Protein AF-A0A067ECX6-F1 (afdb_monomer)

Secondary structure (DSSP, 8-state):
-PPPPTT--EEE--TT-SSPEEEETTEEE---SSHHHHHHHHHHHHHHHHHTTPPPPPPEEEEEEEE---HHHHHHHHHHHHHH-TT-EEEEE-SSTTSPEEEEEEEE--STTSSTTTT-

Organism: Citrus sinensis (NCBI:txid2711)

pLDDT: mean 80.62, std 14.7, range [35.28, 94.31]

Nearest PDB structures (foldseek):
  8ucg-assembly1_B  TM=4.877E-01  e=3.721E-01  Palaeococcus pacificus DY20341
  1mhm-assembly1_A  TM=3.233E-01  e=6.472E-01  Solanum tuberosum
  2h00-assembly1_A  TM=3.426E-01  e=1.126E+00  Homo sapiens
  4pg8-assembly1_B  TM=3.819E-01  e=4.633E+00  Staphylococcus aureus M1064

Solvent-accessible surface area (backbone atoms only — not comparable to full-atom values): 7607 Å² total; per-residue (Å²): 131,87,78,77,61,91,70,64,69,46,75,51,75,50,96,91,50,96,64,62,39,43,29,34,88,94,44,75,51,82,90,55,95,47,72,71,50,39,52,51,52,52,51,50,50,52,56,50,40,47,74,72,72,44,78,79,75,77,62,67,47,77,50,74,50,80,39,83,59,52,70,74,70,44,47,61,62,48,56,52,47,44,70,75,36,74,78,44,49,78,48,76,51,58,96,42,100,87,48,53,35,33,40,37,42,35,30,69,70,67,85,91,72,77,76,76,68,78,82,113

Radius of gyration: 20.66 Å; Cα contacts (8 Å, |Δi|>4): 131; chains: 1; bounding box: 44×35×57 Å

Sequence (120 aa):
MALLPEGTTELLHHDKLLLPLIKCQNVIILTATNVTELDKEWNCLIELLRSGGLSLMEPYTSKSLTTNLSDLEAAQPLSKLCLEFPDLHIGCYRKSRQGPLIISFEGKVKDSATWISSFR

Structure (mmCIF, N/CA/C/O backbone):
data_AF-A0A067ECX6-F1
#
_entry.id   AF-A0A067ECX6-F1
#
loop_
_atom_site.group_PDB
_atom_site.id
_atom_site.type_symbol
_atom_site.label_atom_id
_atom_site.label_alt_id
_atom_site.label_comp_id
_atom_site.label_asym_id
_atom_site.label_entity_id
_atom_site.label_seq_id
_atom_site.pdbx_PDB_ins_code
_atom_site.Cartn_x
_atom_site.Cartn_y
_atom_site.Cartn_z
_atom_site.occupancy
_atom_site.B_iso_or_equiv
_atom_site.auth_seq_id
_atom_site.auth_comp_id
_atom_site.auth_asym_id
_atom_site.auth_atom_id
_atom_site.pdbx_PDB_model_num
ATOM 1 N N . MET A 1 1 ? 15.593 8.069 -33.701 1.00 42.53 1 MET A N 1
ATOM 2 C CA . MET A 1 1 ? 15.744 7.742 -32.266 1.00 42.53 1 MET A CA 1
ATOM 3 C C . MET A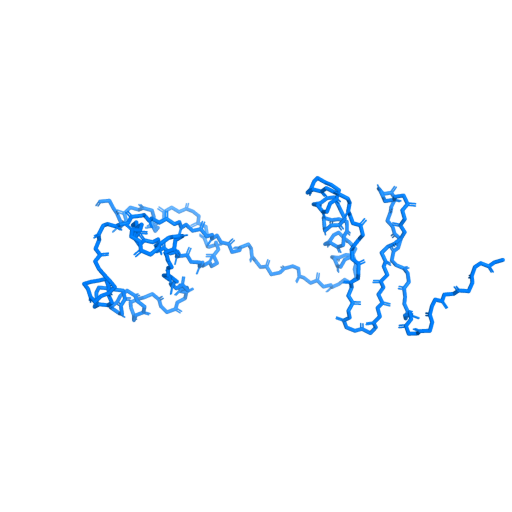 1 1 ? 14.843 8.691 -31.500 1.00 42.53 1 MET A C 1
ATOM 5 O O . MET A 1 1 ? 14.912 9.881 -31.781 1.00 42.53 1 MET A O 1
ATOM 9 N N . ALA A 1 2 ? 13.949 8.194 -30.647 1.00 57.34 2 ALA A N 1
ATOM 10 C CA . ALA A 1 2 ? 13.100 9.070 -29.841 1.00 57.34 2 ALA A CA 1
ATOM 11 C C . ALA A 1 2 ? 13.960 9.753 -28.767 1.00 57.34 2 ALA A C 1
ATOM 13 O O . ALA A 1 2 ? 14.758 9.091 -28.106 1.00 57.34 2 ALA A O 1
ATOM 14 N N . LEU A 1 3 ? 13.832 11.073 -28.644 1.00 59.00 3 LEU A N 1
ATOM 15 C CA . LEU A 1 3 ? 14.433 11.834 -27.554 1.00 59.00 3 LEU A CA 1
ATOM 16 C C . LEU A 1 3 ? 13.640 11.545 -26.279 1.00 59.00 3 LEU A C 1
ATOM 18 O O . LEU A 1 3 ? 12.409 11.576 -26.297 1.00 59.00 3 LEU A O 1
ATOM 22 N N . LEU A 1 4 ? 14.343 11.244 -25.188 1.00 62.75 4 LEU A N 1
ATOM 23 C CA . LEU A 1 4 ? 13.710 11.135 -23.879 1.00 62.75 4 LEU A CA 1
ATOM 24 C C . LEU A 1 4 ? 13.182 12.516 -23.464 1.00 62.75 4 LEU A C 1
ATOM 26 O O . LEU A 1 4 ? 13.867 13.512 -23.713 1.00 62.75 4 LEU A O 1
ATOM 30 N N . PRO A 1 5 ? 11.999 12.601 -22.831 1.00 65.19 5 PRO A N 1
ATOM 31 C CA . PRO A 1 5 ? 11.526 13.849 -22.246 1.00 65.19 5 PRO A CA 1
ATOM 32 C C . PRO A 1 5 ? 12.566 14.406 -21.269 1.00 65.19 5 PRO A C 1
ATOM 34 O O . PRO A 1 5 ? 13.146 13.641 -20.486 1.00 65.19 5 PRO A O 1
ATOM 37 N N . GLU A 1 6 ? 12.788 15.723 -21.302 1.00 69.06 6 GLU A N 1
ATOM 38 C CA . GLU A 1 6 ? 13.659 16.407 -20.341 1.00 69.06 6 GLU A CA 1
ATOM 39 C C . GLU A 1 6 ? 13.269 16.018 -18.906 1.00 69.06 6 GLU A C 1
ATOM 41 O O . GLU A 1 6 ? 12.103 16.088 -18.521 1.00 69.06 6 GLU A O 1
ATOM 46 N N . GLY A 1 7 ? 14.249 15.557 -18.124 1.00 68.19 7 GLY A N 1
ATOM 47 C CA . GLY A 1 7 ? 14.046 15.077 -16.752 1.00 68.19 7 GLY A CA 1
ATOM 48 C C . GLY A 1 7 ? 13.997 13.554 -16.593 1.00 68.19 7 GLY A C 1
ATOM 49 O O . GLY A 1 7 ? 14.086 13.071 -15.464 1.00 68.19 7 GLY A O 1
ATOM 50 N N . THR A 1 8 ? 13.939 12.785 -17.687 1.00 72.38 8 THR A N 1
ATOM 51 C CA . THR A 1 8 ? 14.107 11.325 -17.615 1.00 72.38 8 THR A CA 1
ATOM 52 C C . THR A 1 8 ? 15.553 10.985 -17.282 1.00 72.38 8 THR A C 1
ATOM 54 O O . THR A 1 8 ? 16.464 11.332 -18.031 1.00 72.38 8 THR A O 1
ATOM 57 N N . THR A 1 9 ? 15.769 10.305 -16.159 1.00 71.31 9 THR A N 1
ATOM 58 C CA . THR A 1 9 ? 17.114 9.936 -15.697 1.00 71.31 9 THR A CA 1
ATOM 59 C C . THR A 1 9 ? 17.486 8.525 -16.140 1.00 71.31 9 THR A C 1
ATOM 61 O O . THR A 1 9 ? 18.644 8.269 -16.451 1.00 71.31 9 THR A O 1
ATOM 64 N N . GLU A 1 10 ? 16.516 7.610 -16.184 1.00 80.56 10 GLU A N 1
ATOM 65 C CA . GLU A 1 10 ? 16.752 6.199 -16.486 1.00 80.56 10 GLU A CA 1
ATOM 66 C C . GLU A 1 10 ? 15.485 5.534 -17.056 1.00 80.56 10 GLU A C 1
ATOM 68 O O . GLU A 1 10 ? 14.366 5.840 -16.639 1.00 80.56 10 GLU A O 1
ATOM 73 N N . LEU A 1 11 ? 15.664 4.612 -18.010 1.00 82.88 11 LEU A N 1
ATOM 74 C CA . LEU A 1 11 ? 14.61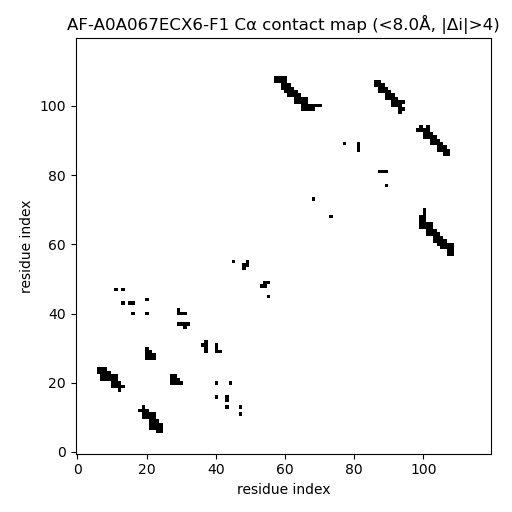6 3.709 -18.492 1.00 82.88 11 LEU A CA 1
ATOM 75 C C . LEU A 1 11 ? 14.871 2.301 -17.950 1.00 82.88 11 LEU A C 1
ATOM 77 O O . LEU A 1 11 ? 15.866 1.663 -18.307 1.00 82.88 11 L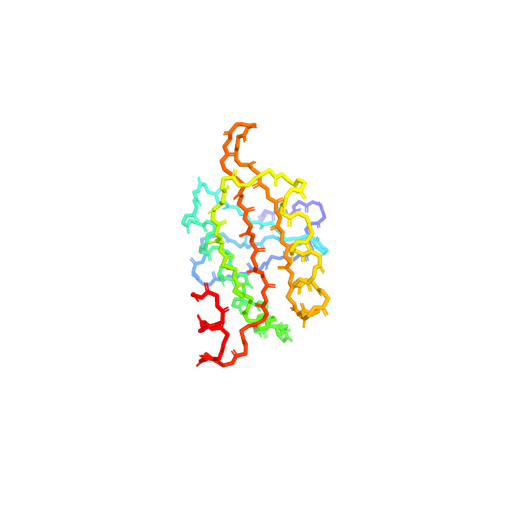EU A O 1
ATOM 81 N N . LEU A 1 12 ? 13.959 1.800 -17.124 1.00 83.38 12 LEU A N 1
ATOM 82 C CA . LEU A 1 12 ? 14.060 0.480 -16.514 1.00 83.38 12 LEU A CA 1
ATOM 83 C C . LEU A 1 12 ? 13.357 -0.550 -17.403 1.00 83.38 12 LEU A C 1
ATOM 85 O O . LEU A 1 12 ? 12.134 -0.538 -17.554 1.00 83.38 12 LEU A O 1
ATOM 89 N N . HIS A 1 13 ? 14.143 -1.440 -18.002 1.00 84.56 13 HIS A N 1
ATOM 90 C CA . HIS A 1 13 ? 13.649 -2.460 -18.922 1.00 84.56 13 HIS A CA 1
ATOM 91 C C . HIS A 1 13 ? 13.401 -3.771 -18.180 1.00 84.56 13 HIS A C 1
ATOM 93 O O . HIS A 1 13 ? 14.212 -4.185 -17.356 1.00 84.56 13 HIS A O 1
ATOM 99 N N . HIS A 1 14 ? 12.288 -4.430 -18.492 1.00 87.94 14 HIS A N 1
ATOM 100 C CA . HIS A 1 14 ? 11.951 -5.736 -17.943 1.00 87.94 14 HIS A CA 1
ATOM 101 C C . HIS A 1 14 ? 11.307 -6.600 -19.025 1.00 87.94 14 HIS A C 1
ATOM 103 O O . HIS A 1 14 ? 10.385 -6.141 -19.694 1.00 87.94 14 HIS A O 1
ATOM 109 N N . ASP A 1 15 ? 11.727 -7.858 -19.155 1.00 84.69 15 ASP A N 1
ATOM 110 C CA . ASP A 1 15 ? 11.333 -8.747 -20.264 1.00 84.69 15 ASP A CA 1
ATOM 111 C C . ASP A 1 15 ? 9.818 -8.980 -20.365 1.00 84.69 15 ASP A C 1
ATOM 113 O O . ASP A 1 15 ? 9.278 -9.279 -21.429 1.00 84.69 15 ASP A O 1
ATOM 117 N N . LYS A 1 16 ? 9.107 -8.848 -19.239 1.00 84.69 16 LYS A N 1
ATOM 118 C CA . LYS A 1 16 ? 7.648 -9.019 -19.181 1.00 84.69 16 LYS A CA 1
ATOM 119 C C . LYS A 1 16 ? 6.881 -7.776 -19.645 1.00 84.69 16 LYS A C 1
ATOM 121 O O . LYS A 1 16 ? 5.672 -7.889 -19.876 1.00 84.69 16 LYS A O 1
ATOM 126 N N . LEU A 1 17 ? 7.516 -6.606 -19.719 1.00 83.44 17 LEU A N 1
ATOM 127 C CA . LEU A 1 17 ? 6.863 -5.341 -20.053 1.00 83.44 17 LEU A CA 1
ATOM 128 C C . LEU A 1 17 ? 7.073 -4.990 -21.525 1.00 83.44 17 LEU A C 1
ATOM 130 O O . LEU A 1 17 ? 8.164 -5.122 -22.066 1.00 83.44 17 LEU A O 1
ATOM 134 N N . LEU A 1 18 ? 6.001 -4.526 -22.168 1.00 81.94 18 LEU A N 1
ATOM 135 C CA . LEU A 1 18 ? 6.053 -4.062 -23.557 1.00 81.94 18 LEU A CA 1
ATOM 136 C C . LEU A 1 18 ? 6.725 -2.689 -23.670 1.00 81.94 18 LEU A C 1
ATOM 138 O O . LEU A 1 18 ? 7.318 -2.376 -24.698 1.00 81.94 18 LEU A O 1
ATOM 142 N N . LEU A 1 19 ? 6.616 -1.879 -22.615 1.00 83.06 19 LEU A N 1
ATOM 143 C CA . LEU A 1 19 ? 7.219 -0.560 -22.503 1.00 83.06 19 LEU A CA 1
ATOM 144 C C . LEU A 1 19 ? 8.116 -0.516 -21.259 1.00 83.06 19 LEU A C 1
ATOM 146 O O . LEU A 1 19 ? 7.763 -1.111 -20.239 1.00 83.06 19 LEU A O 1
ATOM 150 N N . PRO A 1 20 ? 9.273 0.164 -21.323 1.00 83.44 20 PRO A N 1
ATOM 151 C CA . PRO A 1 20 ? 10.125 0.343 -20.157 1.00 83.44 20 PRO A CA 1
ATOM 152 C C . PRO A 1 20 ? 9.478 1.295 -19.148 1.00 83.44 20 PRO A C 1
ATOM 154 O O . PRO A 1 20 ? 8.810 2.258 -19.528 1.00 83.44 20 PRO A O 1
ATOM 157 N N . LEU A 1 21 ? 9.738 1.065 -17.861 1.00 86.88 21 LEU A N 1
ATOM 158 C CA . LEU A 1 21 ? 9.342 2.001 -16.810 1.00 86.88 21 LEU A CA 1
ATOM 159 C C . LEU A 1 21 ? 10.254 3.228 -16.851 1.00 86.88 21 LEU A C 1
ATOM 161 O O . LEU A 1 21 ? 11.459 3.117 -17.094 1.00 86.88 21 LEU A O 1
ATOM 165 N N . ILE A 1 22 ? 9.694 4.403 -16.577 1.00 87.12 22 ILE A N 1
ATOM 166 C CA . ILE A 1 22 ? 10.440 5.664 -16.605 1.00 87.12 22 ILE A CA 1
ATOM 167 C C . ILE A 1 22 ? 10.815 6.046 -15.176 1.00 87.12 22 ILE A C 1
ATOM 169 O O . ILE A 1 22 ? 9.952 6.128 -14.300 1.00 87.12 22 ILE A O 1
ATOM 173 N N . LYS A 1 23 ? 12.099 6.321 -14.943 1.00 83.62 23 LYS A N 1
ATOM 174 C CA . LYS A 1 23 ? 12.608 6.831 -13.670 1.00 83.62 23 LYS A CA 1
ATOM 175 C C . LYS A 1 23 ? 13.190 8.230 -13.853 1.00 83.62 23 LYS A C 1
ATOM 177 O O . LYS A 1 23 ? 14.109 8.452 -14.645 1.00 83.62 23 LYS A O 1
ATOM 182 N N . CYS A 1 24 ? 12.666 9.165 -13.071 1.00 83.44 24 CYS A N 1
ATOM 183 C CA . CYS A 1 24 ? 13.067 10.566 -13.030 1.00 83.44 24 CYS A CA 1
ATOM 184 C C . CYS A 1 24 ? 13.511 10.903 -11.605 1.00 83.44 24 CYS A C 1
ATOM 186 O O . CYS A 1 24 ? 12.678 11.143 -10.730 1.00 83.44 24 CYS A O 1
ATOM 188 N N . GLN A 1 25 ? 14.816 10.915 -11.344 1.00 80.62 25 GLN A N 1
ATOM 189 C CA . GLN A 1 25 ? 15.386 11.109 -10.010 1.00 80.62 25 GLN A CA 1
ATOM 190 C C . GLN A 1 25 ? 14.791 10.125 -8.972 1.00 80.62 25 GLN A C 1
ATOM 192 O O . GLN A 1 25 ? 15.125 8.941 -8.990 1.00 80.62 25 GLN A O 1
ATOM 197 N N . ASN A 1 26 ? 13.892 10.602 -8.100 1.00 79.00 26 ASN A N 1
ATOM 198 C CA . ASN A 1 26 ? 13.207 9.826 -7.056 1.00 79.00 26 ASN A CA 1
ATOM 199 C C . ASN A 1 26 ? 11.759 9.456 -7.431 1.00 79.00 26 ASN A C 1
ATOM 201 O O . ASN A 1 26 ? 11.003 8.981 -6.586 1.00 79.00 26 ASN A O 1
ATOM 205 N N . VAL A 1 27 ? 11.354 9.715 -8.673 1.00 81.62 27 VAL A N 1
ATOM 206 C CA . VAL A 1 27 ? 10.017 9.428 -9.197 1.00 81.62 27 VAL A CA 1
ATOM 207 C C . VAL A 1 27 ? 10.109 8.248 -10.151 1.00 81.62 27 VAL A C 1
ATOM 209 O O . VAL A 1 27 ? 10.959 8.223 -11.039 1.00 81.62 27 VAL A O 1
ATOM 212 N N . ILE A 1 28 ? 9.214 7.282 -9.979 1.00 87.06 28 ILE A N 1
ATOM 213 C CA . ILE A 1 28 ? 9.018 6.174 -10.911 1.00 87.06 28 ILE A CA 1
ATOM 214 C C . ILE A 1 28 ? 7.613 6.315 -11.485 1.00 87.06 28 ILE A C 1
ATOM 216 O O . ILE A 1 28 ? 6.651 6.488 -10.737 1.00 87.06 28 ILE A O 1
ATOM 220 N N . ILE A 1 29 ? 7.510 6.270 -12.809 1.00 87.00 29 ILE A N 1
ATOM 221 C CA . ILE A 1 29 ? 6.251 6.386 -13.538 1.00 87.00 29 ILE A CA 1
ATOM 222 C C . ILE A 1 29 ? 5.852 4.991 -14.014 1.00 87.00 29 ILE A C 1
ATOM 224 O O . ILE A 1 29 ? 6.608 4.337 -14.734 1.00 87.00 29 ILE A O 1
ATOM 228 N N . LEU A 1 30 ? 4.657 4.570 -13.604 1.00 89.69 30 LEU A N 1
ATOM 229 C CA . LEU A 1 30 ? 3.978 3.363 -14.070 1.00 89.69 30 LEU A CA 1
ATOM 230 C C . LEU A 1 30 ? 2.834 3.789 -14.998 1.00 89.69 30 LEU A C 1
ATOM 232 O O . LEU A 1 30 ? 2.103 4.736 -14.693 1.00 89.69 30 LEU A O 1
ATOM 236 N N . THR A 1 31 ? 2.694 3.121 -16.135 1.00 85.50 31 THR A N 1
ATOM 237 C CA . THR A 1 31 ? 1.760 3.453 -17.212 1.00 85.50 31 THR A CA 1
ATOM 238 C C . THR A 1 31 ? 0.816 2.289 -17.484 1.00 85.50 31 THR A C 1
ATOM 240 O O . THR A 1 31 ? 1.059 1.463 -18.353 1.00 85.50 31 THR A O 1
ATOM 243 N N . ALA A 1 32 ? -0.319 2.261 -16.789 1.00 87.94 32 ALA A N 1
ATOM 244 C CA . ALA A 1 32 ? -1.307 1.196 -16.927 1.00 87.94 32 ALA A CA 1
ATOM 245 C C . ALA A 1 32 ? -2.689 1.729 -17.323 1.00 87.94 32 ALA A C 1
ATOM 247 O O . ALA A 1 32 ? -3.105 2.800 -16.876 1.00 87.94 32 ALA A O 1
ATOM 248 N N . THR A 1 33 ? -3.432 0.957 -18.120 1.00 89.38 33 THR A N 1
ATOM 249 C CA . THR A 1 33 ? -4.829 1.266 -18.486 1.00 89.38 33 THR A 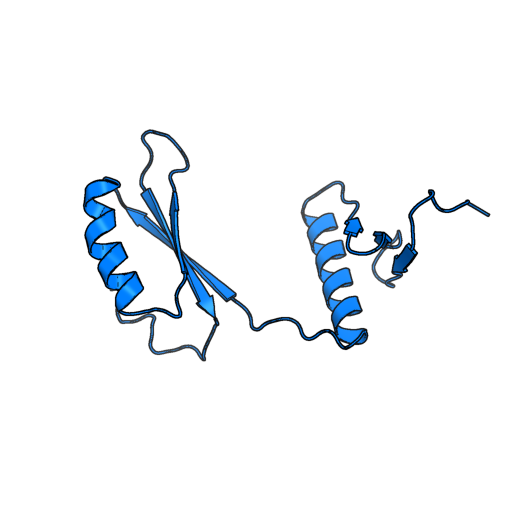CA 1
ATOM 250 C C . THR A 1 33 ? -5.849 0.567 -17.589 1.00 89.38 33 THR A C 1
ATOM 252 O O . THR A 1 33 ? -7.018 0.950 -17.546 1.00 89.38 33 THR A O 1
ATOM 255 N N . ASN A 1 34 ? -5.418 -0.461 -16.857 1.00 90.88 34 ASN A N 1
ATOM 256 C CA . ASN A 1 34 ? -6.250 -1.246 -15.954 1.00 90.88 34 ASN A CA 1
ATOM 257 C C . ASN A 1 34 ? -5.446 -1.756 -14.746 1.00 90.88 34 ASN A C 1
ATOM 259 O O . ASN A 1 34 ? -4.218 -1.705 -14.716 1.00 90.88 34 ASN A O 1
ATOM 263 N N . VAL A 1 35 ? -6.158 -2.260 -13.735 1.00 91.69 35 VAL A N 1
ATOM 264 C CA . VAL A 1 35 ? -5.553 -2.705 -12.469 1.00 91.69 35 VAL A CA 1
ATOM 265 C C . VAL A 1 35 ? -4.606 -3.891 -12.675 1.00 91.69 35 VAL A C 1
ATOM 267 O O . VAL A 1 35 ? -3.565 -3.954 -12.034 1.00 91.69 35 VAL A O 1
ATOM 270 N N . THR A 1 36 ? -4.928 -4.806 -13.590 1.00 90.81 36 THR A N 1
ATOM 271 C CA . THR A 1 36 ? -4.080 -5.965 -13.906 1.00 90.81 36 THR A CA 1
ATOM 272 C C . THR A 1 36 ? -2.755 -5.574 -14.564 1.00 90.81 36 THR A C 1
ATOM 274 O O . THR A 1 36 ? -1.719 -6.151 -14.243 1.00 90.81 36 THR A O 1
ATOM 277 N N . GLU A 1 37 ? -2.761 -4.582 -15.454 1.00 89.69 37 GLU A N 1
ATOM 278 C CA . GLU A 1 37 ? -1.544 -4.013 -16.041 1.00 89.69 37 GLU A CA 1
ATOM 279 C C . GLU A 1 37 ? -0.701 -3.302 -14.988 1.00 89.69 37 GLU A C 1
ATOM 281 O O . GLU A 1 37 ? 0.508 -3.516 -14.936 1.00 89.69 37 GLU A O 1
ATOM 286 N N . LEU A 1 38 ? -1.339 -2.520 -14.111 1.00 91.81 38 LEU A N 1
ATOM 287 C CA . LEU A 1 38 ? -0.643 -1.821 -13.034 1.00 91.81 38 LEU A CA 1
ATOM 288 C C . LEU A 1 38 ? 0.024 -2.801 -12.068 1.00 91.81 38 LEU A C 1
ATOM 290 O O . LEU A 1 38 ? 1.180 -2.606 -11.704 1.00 91.81 38 LEU A O 1
ATOM 294 N N . ASP A 1 39 ? -0.682 -3.865 -11.678 1.00 90.94 39 ASP A N 1
ATOM 295 C CA . ASP A 1 39 ? -0.139 -4.911 -10.809 1.00 90.94 39 ASP A CA 1
ATOM 296 C C . ASP A 1 39 ? 1.069 -5.599 -11.460 1.00 90.94 39 ASP A C 1
ATOM 298 O O . ASP A 1 39 ? 2.107 -5.802 -10.828 1.00 90.94 39 ASP A O 1
ATOM 302 N N . LYS A 1 40 ? 0.989 -5.879 -12.765 1.00 90.62 40 LYS A N 1
ATOM 303 C CA . LYS A 1 40 ? 2.110 -6.432 -13.527 1.00 90.62 40 LYS A CA 1
ATOM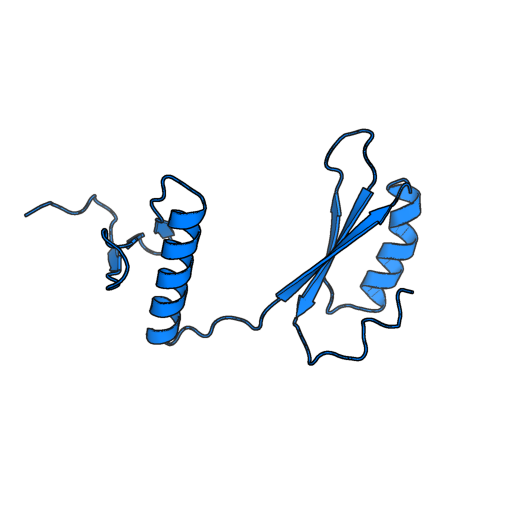 304 C C . LYS A 1 40 ? 3.317 -5.489 -13.541 1.00 90.62 40 LYS A C 1
ATOM 306 O O . LYS A 1 40 ? 4.432 -5.949 -13.292 1.00 90.62 40 LYS A O 1
ATOM 311 N N . GLU A 1 41 ? 3.120 -4.204 -13.831 1.00 91.19 41 GLU A N 1
ATOM 312 C CA . GLU A 1 41 ? 4.196 -3.203 -13.834 1.00 91.19 41 GLU A CA 1
ATOM 313 C C . GLU A 1 41 ? 4.821 -3.019 -12.451 1.00 91.19 41 GLU A C 1
ATOM 315 O O . GLU A 1 41 ? 6.047 -3.016 -12.326 1.00 91.19 41 GLU A O 1
ATOM 320 N N . TRP A 1 42 ? 3.991 -2.951 -11.410 1.00 90.88 42 TRP A N 1
ATOM 321 C CA . TRP A 1 42 ? 4.433 -2.887 -10.022 1.00 90.88 42 TRP A CA 1
ATOM 322 C C . TRP A 1 42 ? 5.300 -4.094 -9.654 1.00 90.88 42 TRP A C 1
ATOM 324 O O . TRP A 1 42 ? 6.408 -3.932 -9.144 1.00 90.88 42 TRP A O 1
ATOM 334 N N . ASN A 1 43 ? 4.851 -5.308 -9.972 1.00 90.12 43 ASN A N 1
ATOM 335 C CA . ASN A 1 43 ? 5.615 -6.524 -9.698 1.00 90.12 43 ASN A CA 1
ATOM 336 C C . ASN A 1 43 ? 6.962 -6.539 -10.441 1.00 90.12 43 ASN A C 1
ATOM 338 O O . ASN A 1 43 ? 7.980 -6.895 -9.846 1.00 90.12 43 ASN A O 1
ATOM 342 N N . CYS A 1 44 ? 6.998 -6.090 -11.700 1.00 90.25 44 CYS A N 1
ATOM 343 C CA . CYS A 1 44 ? 8.247 -5.962 -12.459 1.00 90.25 44 CYS A CA 1
ATOM 344 C C . CYS A 1 44 ? 9.200 -4.943 -11.817 1.00 90.25 44 CYS A C 1
ATOM 346 O O . CYS A 1 44 ? 10.399 -5.199 -11.722 1.00 90.25 44 CYS A O 1
ATOM 348 N N . LEU A 1 45 ? 8.684 -3.810 -11.326 1.00 89.56 45 LEU A N 1
ATOM 349 C CA . LEU A 1 45 ? 9.489 -2.841 -10.584 1.00 89.56 45 LEU A CA 1
ATOM 350 C C . LEU A 1 45 ? 10.106 -3.473 -9.328 1.00 89.56 45 LEU A C 1
ATOM 352 O O . LEU A 1 45 ? 11.291 -3.287 -9.069 1.00 89.56 45 LEU A O 1
ATOM 356 N N . ILE A 1 46 ? 9.333 -4.242 -8.560 1.00 87.38 46 ILE A N 1
ATOM 357 C CA . ILE A 1 46 ? 9.828 -4.920 -7.353 1.00 87.38 46 ILE A CA 1
ATOM 358 C C . ILE A 1 46 ? 10.922 -5.945 -7.695 1.00 87.38 46 ILE A C 1
ATOM 360 O O . ILE A 1 46 ? 11.930 -6.015 -6.988 1.00 87.38 46 ILE A O 1
ATOM 364 N N . GLU A 1 47 ? 10.757 -6.717 -8.775 1.00 87.88 47 GLU A N 1
ATOM 365 C CA . GLU A 1 47 ? 11.780 -7.647 -9.286 1.00 87.88 47 GLU A CA 1
ATOM 366 C C . GLU A 1 47 ? 13.073 -6.899 -9.669 1.00 87.88 47 GLU A C 1
ATOM 368 O O . GLU A 1 47 ? 14.166 -7.294 -9.248 1.00 87.88 47 GLU A O 1
ATOM 373 N N . LEU A 1 48 ? 12.954 -5.769 -10.374 1.00 86.69 48 LEU A N 1
ATOM 374 C CA . LEU A 1 48 ? 14.087 -4.915 -10.743 1.00 86.69 48 LEU A CA 1
ATOM 375 C C . LEU A 1 48 ? 14.807 -4.3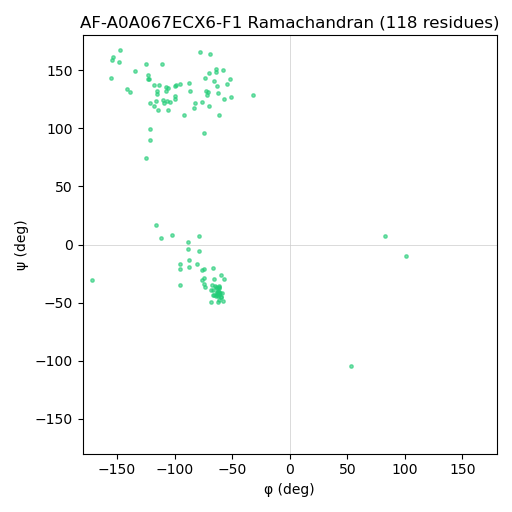35 -9.520 1.00 86.69 48 LEU A C 1
ATOM 377 O O . LEU A 1 48 ? 16.028 -4.459 -9.416 1.00 86.69 48 LEU A O 1
ATOM 381 N N . LEU A 1 49 ? 14.077 -3.748 -8.567 1.00 83.12 49 LEU A N 1
ATOM 382 C CA . LEU A 1 49 ? 14.664 -3.165 -7.353 1.00 83.12 49 LEU A CA 1
ATOM 383 C C . LEU A 1 49 ? 15.397 -4.224 -6.514 1.00 83.12 49 LEU A C 1
ATOM 385 O O . LEU A 1 49 ? 16.485 -3.950 -6.005 1.00 83.12 49 LEU A O 1
ATOM 389 N N . ARG A 1 50 ? 14.861 -5.450 -6.439 1.00 82.12 50 ARG A N 1
ATOM 390 C CA . ARG A 1 50 ? 15.527 -6.585 -5.781 1.00 82.12 50 ARG A CA 1
ATOM 391 C C . ARG A 1 50 ? 16.860 -6.937 -6.435 1.00 82.12 50 ARG A C 1
ATOM 393 O O . ARG A 1 50 ? 17.834 -7.173 -5.724 1.00 82.12 50 ARG A O 1
ATOM 400 N N . SER A 1 51 ? 16.921 -6.944 -7.768 1.00 77.81 51 SER A N 1
ATOM 401 C CA . SER A 1 51 ? 18.173 -7.192 -8.498 1.00 77.81 51 SER A CA 1
ATOM 402 C C . SER A 1 51 ? 19.215 -6.084 -8.287 1.00 77.81 51 SER A C 1
ATOM 404 O O . SER A 1 51 ? 20.411 -6.361 -8.252 1.00 77.81 51 SER A O 1
ATOM 406 N N . GLY A 1 52 ? 18.763 -4.847 -8.053 1.00 73.00 52 GLY A N 1
ATOM 407 C CA . GLY A 1 52 ? 19.600 -3.677 -7.769 1.00 73.00 52 GLY A CA 1
ATOM 408 C C . GLY A 1 52 ? 20.126 -3.573 -6.331 1.00 73.00 52 GLY A C 1
ATOM 409 O O . GLY A 1 52 ? 20.690 -2.542 -5.973 1.00 73.00 52 GLY A O 1
ATOM 410 N N . GLY A 1 53 ? 19.930 -4.596 -5.492 1.00 67.31 53 GLY A N 1
ATOM 411 C CA . GLY A 1 53 ? 20.403 -4.612 -4.103 1.00 67.31 53 GLY A CA 1
ATOM 412 C C . GLY A 1 53 ? 19.495 -3.887 -3.104 1.00 67.31 53 GLY A C 1
ATOM 413 O O . GLY A 1 53 ? 19.863 -3.751 -1.937 1.00 67.31 53 GLY A O 1
ATOM 414 N N . LEU A 1 54 ? 18.303 -3.446 -3.521 1.00 69.62 54 LEU A N 1
ATOM 415 C CA . LEU A 1 54 ? 17.297 -2.930 -2.597 1.00 69.62 54 LEU A CA 1
ATOM 416 C C . LEU A 1 54 ? 16.514 -4.101 -1.999 1.00 69.62 54 LEU A C 1
ATOM 418 O O . LEU A 1 54 ? 15.836 -4.853 -2.701 1.00 69.62 54 LEU A O 1
ATOM 422 N N . SER A 1 55 ? 16.605 -4.253 -0.679 1.00 66.25 55 SER A N 1
ATOM 423 C CA . SER A 1 55 ? 15.821 -5.251 0.042 1.00 66.25 55 SER A CA 1
ATOM 424 C C . SER A 1 55 ? 14.379 -4.772 0.175 1.00 66.25 55 SER A C 1
ATOM 426 O O . SER A 1 55 ? 14.122 -3.698 0.724 1.00 66.25 55 SER A O 1
ATOM 428 N N . LEU A 1 56 ? 13.431 -5.573 -0.317 1.00 68.69 56 LEU A N 1
ATOM 429 C CA . LEU A 1 56 ? 12.020 -5.357 -0.019 1.00 68.69 56 LEU A CA 1
ATOM 430 C C . LEU A 1 56 ? 11.825 -5.498 1.495 1.00 68.69 56 LEU A C 1
ATOM 432 O O . LEU A 1 56 ? 12.269 -6.483 2.084 1.00 68.69 56 LEU A O 1
ATOM 436 N N . MET A 1 57 ? 11.158 -4.523 2.112 1.00 67.12 57 MET A N 1
ATOM 437 C CA . MET A 1 57 ? 10.778 -4.620 3.521 1.00 67.12 57 MET A CA 1
ATOM 438 C C . MET A 1 57 ? 9.919 -5.868 3.757 1.00 67.12 57 MET A C 1
ATOM 440 O O . MET A 1 57 ? 9.193 -6.316 2.867 1.00 67.12 57 MET A O 1
ATOM 444 N N . GLU A 1 58 ? 10.015 -6.428 4.963 1.00 68.38 58 GLU A N 1
ATOM 445 C CA . GLU A 1 58 ? 9.203 -7.577 5.369 1.00 68.38 58 GLU A CA 1
ATOM 446 C C . GLU A 1 58 ? 7.712 -7.316 5.107 1.00 68.38 58 GLU A C 1
ATOM 448 O O . GLU A 1 58 ? 7.248 -6.183 5.295 1.00 68.38 58 GLU A O 1
ATOM 453 N N . PRO A 1 59 ? 6.951 -8.342 4.682 1.00 68.69 59 PRO A N 1
ATOM 454 C CA . PRO A 1 59 ? 5.542 -8.177 4.376 1.00 68.69 59 PRO A CA 1
ATOM 455 C C . PRO A 1 59 ? 4.796 -7.627 5.593 1.00 68.69 59 PRO A C 1
ATOM 457 O O . PRO A 1 59 ? 4.839 -8.186 6.692 1.00 68.69 59 PRO A O 1
ATOM 460 N N . TYR A 1 60 ? 4.102 -6.516 5.375 1.00 75.06 60 TYR A N 1
ATOM 461 C CA . TYR A 1 60 ? 3.118 -5.984 6.304 1.00 75.06 60 TYR A CA 1
ATOM 462 C C . TYR A 1 60 ? 1.774 -6.648 6.009 1.00 75.06 60 TYR A C 1
ATOM 464 O O . TYR A 1 60 ? 1.355 -6.725 4.853 1.00 75.06 60 TYR A O 1
ATOM 472 N N . THR A 1 61 ? 1.092 -7.140 7.039 1.00 81.94 61 THR A N 1
ATOM 473 C CA . THR A 1 61 ? -0.287 -7.618 6.906 1.00 81.94 61 THR A CA 1
ATOM 474 C C . THR A 1 61 ? -1.236 -6.545 7.407 1.00 81.94 61 THR A C 1
ATOM 476 O O . THR A 1 61 ? -0.987 -5.938 8.446 1.00 81.94 61 THR A O 1
ATOM 479 N N . SER A 1 62 ? -2.318 -6.321 6.663 1.00 86.25 62 SER A N 1
ATOM 480 C CA . SER A 1 62 ? -3.428 -5.474 7.085 1.00 86.25 62 SER A CA 1
ATOM 481 C C . SER A 1 62 ? -4.640 -6.359 7.350 1.00 86.25 62 SER A C 1
ATOM 483 O O . SER A 1 62 ? -5.060 -7.133 6.484 1.00 86.25 62 SER A O 1
ATOM 485 N N . LYS A 1 63 ? -5.204 -6.269 8.553 1.00 89.50 63 LYS A N 1
ATOM 486 C CA . LYS A 1 63 ? -6.485 -6.888 8.905 1.00 89.50 63 LYS A CA 1
ATOM 487 C C . LYS A 1 63 ? -7.469 -5.802 9.278 1.00 89.50 63 LYS A C 1
ATOM 489 O O . LYS A 1 63 ? -7.122 -4.876 9.999 1.00 89.50 63 LYS A O 1
ATOM 494 N N . SER A 1 64 ? -8.704 -5.927 8.808 1.00 90.81 64 SER A N 1
ATOM 495 C CA . SER A 1 64 ? -9.756 -4.968 9.129 1.00 90.81 64 SER A CA 1
ATOM 496 C C . SER A 1 64 ? -10.941 -5.646 9.794 1.00 90.81 64 SER A C 1
ATOM 498 O O . SER A 1 64 ? -11.305 -6.772 9.449 1.00 90.81 64 SER A O 1
ATOM 500 N N . LEU A 1 65 ? -11.535 -4.948 10.756 1.00 91.25 65 LEU A N 1
ATOM 501 C CA . LEU A 1 65 ? -12.803 -5.316 11.368 1.00 91.25 65 LEU A CA 1
ATOM 502 C C . LEU A 1 65 ? -13.781 -4.154 11.259 1.00 91.25 65 LEU A C 1
ATOM 504 O O . LEU A 1 65 ? -13.393 -2.995 11.120 1.00 91.25 65 LEU A O 1
ATOM 508 N N . THR A 1 66 ? -15.064 -4.485 11.293 1.00 92.38 66 THR A N 1
ATOM 509 C CA . THR A 1 66 ? -16.154 -3.521 11.152 1.00 92.38 66 THR A CA 1
ATOM 510 C C . THR A 1 66 ? -16.936 -3.475 12.457 1.00 92.38 66 THR A C 1
ATOM 512 O O . THR A 1 66 ? -17.273 -4.525 13.001 1.00 92.38 66 THR A O 1
ATOM 515 N N . THR A 1 67 ? -17.220 -2.279 12.964 1.00 90.56 67 THR A N 1
ATOM 516 C CA . THR A 1 67 ? -17.966 -2.078 14.209 1.00 90.56 67 THR A CA 1
ATOM 517 C C . THR A 1 67 ? -19.036 -1.001 14.060 1.00 90.56 67 THR A C 1
ATOM 519 O O . THR A 1 67 ? -18.879 -0.044 13.304 1.00 90.56 67 THR A O 1
ATOM 522 N N . ASN A 1 68 ? -20.130 -1.153 14.804 1.00 91.44 68 ASN A N 1
ATOM 523 C CA . ASN A 1 68 ? -21.208 -0.162 14.875 1.00 91.44 68 ASN A CA 1
ATOM 524 C C . ASN A 1 68 ? -20.971 0.894 15.967 1.00 91.44 68 ASN A C 1
ATOM 526 O O . ASN A 1 68 ? -21.822 1.756 16.167 1.00 91.44 68 ASN A O 1
ATOM 530 N N . LEU A 1 69 ? -19.838 0.824 16.675 1.00 89.62 69 LEU A N 1
ATOM 531 C CA . LEU A 1 69 ? -19.460 1.816 17.679 1.00 89.62 69 LEU A CA 1
ATOM 532 C C . LEU A 1 69 ? -19.232 3.197 17.046 1.00 89.62 69 LEU A C 1
ATOM 534 O O . LEU A 1 69 ? -18.767 3.330 15.903 1.00 89.62 69 LEU A O 1
ATOM 538 N N . SER A 1 70 ? -19.534 4.239 17.815 1.00 89.88 70 SER A N 1
ATOM 539 C CA . SER A 1 70 ? -19.131 5.603 17.483 1.00 89.88 70 SER A CA 1
ATOM 540 C C . SER A 1 70 ? -17.612 5.779 17.613 1.00 89.88 70 SER A C 1
ATOM 542 O O . SER A 1 70 ? -16.920 4.975 18.238 1.00 89.88 70 SER A O 1
ATOM 544 N N . ASP A 1 71 ? -17.076 6.860 17.040 1.00 87.94 71 ASP A N 1
ATOM 545 C CA . ASP A 1 71 ? -15.637 7.152 17.142 1.00 87.94 71 ASP A CA 1
ATOM 546 C C . ASP A 1 71 ? -15.193 7.362 18.586 1.00 87.94 71 ASP A C 1
ATOM 548 O O . ASP A 1 71 ? -14.109 6.933 18.969 1.00 87.94 71 ASP A O 1
ATOM 552 N N . LEU A 1 72 ? -16.051 7.990 19.393 1.00 90.00 72 LEU A N 1
ATOM 553 C CA . LEU A 1 72 ? -15.768 8.261 20.796 1.00 90.00 72 LEU A CA 1
ATOM 554 C C . LEU A 1 72 ? -15.687 6.964 21.608 1.00 90.00 72 LEU A C 1
ATOM 556 O O . LEU A 1 72 ? -14.766 6.792 22.403 1.00 90.00 72 LEU A O 1
ATOM 560 N N . GLU A 1 73 ? -16.621 6.040 21.377 1.00 91.44 73 GLU A N 1
ATOM 561 C CA . GLU A 1 73 ? -16.644 4.735 22.047 1.00 91.44 73 GLU A CA 1
ATOM 562 C C . GLU A 1 73 ? -15.468 3.853 21.621 1.00 91.44 73 GLU A C 1
ATOM 564 O O . GLU A 1 73 ? -14.928 3.112 22.440 1.00 91.44 73 GLU A O 1
ATOM 569 N N . ALA A 1 74 ? -15.040 3.941 20.358 1.00 91.44 74 ALA A N 1
ATOM 570 C CA . ALA A 1 74 ? -13.896 3.189 19.855 1.00 91.44 74 ALA A CA 1
ATOM 571 C C . ALA A 1 74 ? -12.546 3.783 20.304 1.00 91.44 74 ALA A C 1
ATOM 573 O O . ALA A 1 74 ? -11.588 3.038 20.503 1.00 91.44 74 ALA A O 1
ATOM 574 N N . ALA A 1 75 ? -12.446 5.099 20.506 1.00 91.19 75 ALA A N 1
ATOM 575 C CA . ALA A 1 75 ? -11.176 5.768 20.797 1.00 91.19 75 ALA A CA 1
ATOM 576 C C . ALA A 1 75 ? -10.483 5.247 22.067 1.00 91.19 75 ALA A C 1
ATOM 578 O O . ALA A 1 75 ? -9.266 5.059 22.079 1.00 91.19 75 ALA A O 1
ATOM 579 N N . GLN A 1 76 ? -11.240 4.998 23.138 1.00 91.62 76 GLN A N 1
ATOM 580 C CA . GLN A 1 76 ? -10.680 4.553 24.416 1.00 91.62 76 GLN A CA 1
ATOM 581 C C . GLN A 1 76 ? -10.095 3.123 24.379 1.00 91.62 76 GLN A C 1
ATOM 583 O O . GLN A 1 76 ? -8.957 2.946 24.816 1.00 91.62 76 GLN A O 1
ATOM 588 N N . PRO A 1 77 ? -10.797 2.088 23.876 1.00 91.56 77 PRO A N 1
ATOM 589 C CA . PRO A 1 77 ? -10.197 0.763 23.743 1.00 91.56 77 PRO A CA 1
ATOM 590 C C . PRO A 1 77 ? -9.039 0.754 22.738 1.00 91.56 77 PRO A C 1
ATOM 592 O O . PRO A 1 77 ? -8.040 0.078 22.977 1.00 91.56 77 PRO A O 1
ATOM 595 N N . LEU A 1 78 ? -9.120 1.536 21.656 1.00 91.44 78 LEU A N 1
ATOM 596 C CA . LEU A 1 78 ? -8.045 1.604 20.665 1.00 91.44 78 LEU A CA 1
ATOM 597 C C . LEU A 1 78 ? -6.783 2.271 21.205 1.00 91.44 78 LEU A C 1
ATOM 599 O O . LEU A 1 78 ? -5.691 1.777 20.945 1.00 91.44 78 LEU A O 1
ATOM 603 N N . SER A 1 79 ? -6.906 3.334 22.003 1.00 90.75 79 SER A N 1
ATOM 604 C CA . SER A 1 79 ? -5.735 3.965 22.621 1.00 90.75 79 SER A CA 1
ATOM 605 C C . SER A 1 79 ? -5.013 3.011 23.571 1.00 90.75 79 SER A C 1
ATOM 607 O O . SER A 1 79 ? -3.783 2.970 23.582 1.00 90.75 79 SER A O 1
ATOM 609 N N . LYS A 1 80 ? -5.760 2.176 24.305 1.00 92.62 80 LYS A N 1
ATOM 610 C CA . LYS A 1 80 ? -5.185 1.114 25.137 1.00 92.62 80 LYS A CA 1
ATOM 611 C C . LYS A 1 80 ? -4.449 0.069 24.292 1.00 92.62 80 LYS A C 1
ATOM 613 O O . LYS A 1 80 ? -3.329 -0.291 24.638 1.00 92.62 80 LYS A O 1
ATOM 618 N N . LEU A 1 81 ? -5.041 -0.367 23.178 1.00 89.50 81 LEU A N 1
ATOM 619 C CA . LEU A 1 81 ? -4.406 -1.317 22.257 1.00 89.50 81 LEU A CA 1
ATOM 620 C C . LEU A 1 81 ? -3.121 -0.754 21.633 1.00 89.50 81 LEU A C 1
ATOM 622 O O . LEU A 1 81 ? -2.139 -1.482 21.541 1.00 89.50 81 LEU A O 1
ATOM 626 N N . CYS A 1 82 ? -3.092 0.531 21.265 1.00 87.06 82 CYS A N 1
ATOM 627 C CA . CYS A 1 82 ? -1.879 1.179 20.754 1.00 87.06 82 CYS A CA 1
ATOM 628 C C . CYS A 1 82 ? -0.734 1.177 21.781 1.00 87.06 82 CYS A C 1
ATOM 630 O O . CYS A 1 82 ? 0.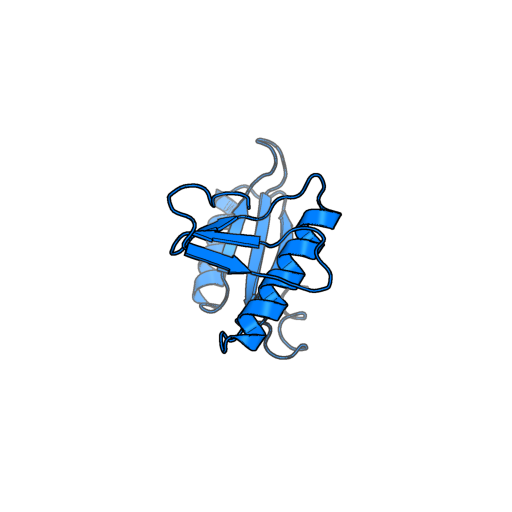427 1.052 21.406 1.00 87.06 82 CYS A O 1
ATOM 632 N N . LEU A 1 83 ? -1.048 1.325 23.074 1.00 89.75 83 LEU A N 1
ATOM 633 C CA . LEU A 1 83 ? -0.048 1.272 24.147 1.00 89.75 83 LEU A CA 1
ATOM 634 C C . LEU A 1 83 ? 0.447 -0.155 24.408 1.00 89.75 83 LEU A C 1
ATOM 636 O O . LEU A 1 83 ? 1.618 -0.348 24.725 1.00 89.75 83 LEU A O 1
ATOM 640 N N . GLU A 1 84 ? -0.440 -1.143 24.296 1.00 93.25 84 GLU A N 1
ATOM 641 C CA . GLU A 1 84 ? -0.119 -2.556 24.520 1.00 93.25 84 GLU A CA 1
ATOM 642 C C . GLU A 1 84 ? 0.683 -3.161 23.356 1.00 93.25 84 GLU A C 1
ATOM 644 O O . GLU A 1 84 ? 1.575 -3.982 23.575 1.00 93.25 84 GLU A O 1
ATOM 649 N N . PHE A 1 85 ? 0.418 -2.708 22.127 1.00 88.00 85 PHE A N 1
ATOM 650 C CA . PHE A 1 85 ? 1.045 -3.202 20.901 1.00 88.00 85 PHE A CA 1
ATOM 651 C C . PHE A 1 85 ? 1.692 -2.055 20.103 1.00 88.00 85 PHE A C 1
ATOM 653 O O . PHE A 1 85 ? 1.176 -1.671 19.054 1.00 88.00 85 PHE A O 1
ATOM 660 N N . PRO A 1 86 ? 2.845 -1.520 20.549 1.00 85.38 86 PRO A N 1
ATOM 661 C CA . PRO A 1 86 ? 3.503 -0.382 19.895 1.00 85.38 86 PRO A CA 1
ATOM 662 C C . PRO A 1 86 ? 4.032 -0.702 18.486 1.00 85.38 86 PRO A C 1
ATOM 664 O O . PRO A 1 86 ? 4.244 0.203 17.684 1.00 85.38 86 PRO A O 1
ATOM 667 N N . ASP A 1 87 ? 4.224 -1.986 18.175 1.00 85.12 87 ASP A N 1
ATOM 668 C CA . ASP A 1 87 ? 4.639 -2.466 16.852 1.00 85.12 87 ASP A CA 1
ATOM 669 C C . ASP A 1 87 ? 3.478 -2.515 15.835 1.00 85.12 87 ASP A C 1
ATOM 671 O O . ASP A 1 87 ? 3.700 -2.837 14.664 1.00 85.12 87 ASP A O 1
ATOM 675 N N . LEU A 1 88 ? 2.241 -2.248 16.271 1.00 86.00 88 LEU A N 1
ATOM 676 C CA . LEU A 1 88 ? 1.031 -2.338 15.461 1.00 86.00 88 LEU A CA 1
ATOM 677 C C . LEU A 1 88 ? 0.505 -0.942 15.120 1.00 86.00 88 LEU A C 1
ATOM 679 O O . LEU A 1 88 ? 0.175 -0.145 15.997 1.00 86.00 88 LEU A O 1
ATOM 683 N N . HIS A 1 89 ? 0.360 -0.662 13.831 1.00 88.69 89 HIS A N 1
ATOM 684 C CA . HIS A 1 89 ? -0.321 0.532 13.356 1.00 88.69 89 HIS A CA 1
ATOM 685 C C . HIS A 1 89 ? -1.835 0.289 13.350 1.00 88.69 89 HIS A C 1
ATOM 687 O O . HIS A 1 89 ? -2.323 -0.640 12.705 1.00 88.69 89 HIS A O 1
ATOM 693 N N . ILE A 1 90 ? -2.584 1.114 14.085 1.00 91.44 90 ILE A N 1
ATOM 694 C CA . ILE A 1 90 ? -4.042 1.007 14.202 1.00 91.44 90 ILE A CA 1
ATOM 695 C C . ILE A 1 90 ? -4.681 2.241 13.566 1.00 91.44 90 ILE A C 1
ATOM 697 O O . ILE A 1 90 ? -4.501 3.363 14.037 1.00 91.44 90 ILE A O 1
ATOM 701 N N . GLY A 1 91 ? -5.440 2.024 12.494 1.00 91.19 91 GLY A N 1
ATOM 702 C CA . GLY A 1 91 ? -6.178 3.049 11.762 1.00 91.19 91 GLY A CA 1
ATOM 703 C C . GLY A 1 91 ? -7.687 2.904 11.933 1.00 91.19 91 GLY A C 1
ATOM 704 O O . GLY A 1 91 ? -8.200 1.822 12.214 1.00 91.19 91 GLY A O 1
ATOM 705 N N . CYS A 1 92 ? -8.417 4.005 11.758 1.00 91.75 92 CYS A N 1
ATOM 706 C CA . CYS A 1 92 ? -9.877 4.041 11.829 1.00 91.75 92 CYS A CA 1
ATOM 707 C C . CYS A 1 92 ? -10.441 4.925 10.722 1.00 91.75 92 CYS A C 1
ATOM 709 O O . CYS A 1 92 ? -9.993 6.058 10.548 1.00 91.75 92 CYS A O 1
ATOM 711 N N . TYR A 1 93 ? -11.436 4.435 9.988 1.00 91.44 93 TYR A N 1
ATOM 712 C CA . TYR A 1 93 ? -12.112 5.223 8.960 1.00 91.44 93 TYR A CA 1
ATOM 713 C C . TYR A 1 93 ? -13.542 4.743 8.711 1.00 91.44 93 TYR A C 1
ATOM 715 O O . TYR A 1 93 ? -13.896 3.595 8.979 1.00 91.44 93 TYR A O 1
ATOM 723 N N . ARG A 1 94 ? -14.375 5.618 8.141 1.00 90.94 94 ARG A N 1
ATOM 724 C CA . ARG A 1 94 ? -15.690 5.246 7.605 1.00 90.94 94 ARG A CA 1
ATOM 725 C C . ARG A 1 94 ? -15.718 5.415 6.097 1.00 90.94 94 ARG A C 1
ATOM 727 O O . ARG A 1 94 ? -15.286 6.436 5.573 1.00 90.94 94 ARG A O 1
ATOM 734 N N . LYS A 1 95 ? -16.302 4.438 5.400 1.00 86.81 95 LYS A N 1
ATOM 735 C CA . LYS A 1 95 ? 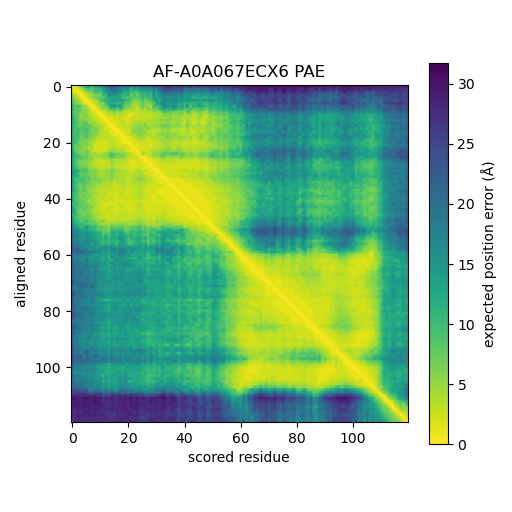-16.576 4.542 3.954 1.00 86.81 95 LYS A CA 1
ATOM 736 C C . LYS A 1 95 ? -17.751 5.475 3.641 1.00 86.81 95 LYS A C 1
ATOM 738 O O . LYS A 1 95 ? -17.862 5.961 2.523 1.00 86.81 95 LYS A O 1
ATOM 743 N N . SER A 1 96 ? -18.629 5.731 4.611 1.00 87.81 96 SER A N 1
ATOM 744 C CA . SER A 1 96 ? -19.748 6.670 4.491 1.00 87.81 96 SER A CA 1
ATOM 745 C C . SER A 1 96 ? -20.051 7.329 5.839 1.00 87.81 96 SER A C 1
ATOM 747 O O . SER A 1 96 ? -19.749 6.771 6.890 1.00 87.81 96 SER A O 1
ATOM 749 N N . ARG A 1 97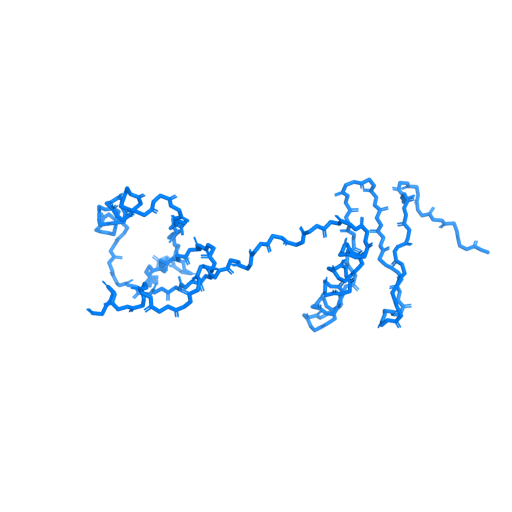 ? -20.683 8.511 5.833 1.00 84.00 97 ARG A N 1
ATOM 750 C CA . ARG A 1 97 ? -20.975 9.277 7.066 1.00 84.00 97 ARG A CA 1
ATOM 751 C C . ARG A 1 97 ? -21.811 8.512 8.101 1.00 84.00 97 ARG A C 1
ATOM 753 O O . ARG A 1 97 ? -21.682 8.778 9.285 1.00 84.00 97 ARG A O 1
ATOM 760 N N . GLN A 1 98 ? -22.667 7.600 7.646 1.00 85.88 98 GLN A N 1
ATOM 761 C CA . GLN A 1 98 ? -23.572 6.802 8.486 1.00 85.88 98 GLN A CA 1
ATOM 762 C C . GLN A 1 98 ? -23.187 5.315 8.501 1.00 85.88 98 GLN A C 1
ATOM 764 O O . GLN A 1 98 ? -23.925 4.484 9.020 1.00 85.88 98 GLN A O 1
ATOM 769 N N . GLY A 1 99 ? -22.061 4.964 7.879 1.00 87.31 99 GLY A N 1
ATOM 770 C CA . GLY A 1 99 ? -21.588 3.591 7.804 1.00 87.31 99 GLY A CA 1
ATOM 771 C C . GLY A 1 99 ? -20.923 3.137 9.102 1.00 87.31 99 GLY A C 1
ATOM 772 O O . GLY A 1 99 ? -20.563 3.964 9.947 1.00 87.31 99 GLY A O 1
ATOM 773 N N . PRO A 1 100 ? -20.712 1.824 9.254 1.00 91.81 100 PRO A N 1
ATOM 774 C CA . PRO A 1 100 ? -19.960 1.306 10.381 1.00 91.81 100 PRO A CA 1
ATOM 775 C C . PRO A 1 100 ? -18.504 1.791 10.332 1.00 91.81 100 PRO A C 1
ATOM 777 O O . PRO A 1 100 ? -17.944 2.045 9.258 1.00 91.81 100 PRO A O 1
ATOM 780 N N . LEU A 1 101 ? -17.896 1.917 11.508 1.00 92.12 101 LEU A N 1
ATOM 781 C CA . LEU A 1 101 ? -16.483 2.237 11.650 1.00 92.12 101 LEU A CA 1
ATOM 782 C C . LEU A 1 101 ? -15.648 1.023 11.244 1.00 92.12 101 LEU A C 1
ATOM 784 O O . LEU A 1 101 ? -15.872 -0.089 11.724 1.00 92.12 101 LEU A O 1
ATOM 788 N N . ILE A 1 102 ? -14.682 1.238 10.358 1.00 94.31 102 ILE A N 1
ATOM 789 C CA . ILE A 1 102 ? -13.699 0.232 9.973 1.00 94.31 102 ILE A CA 1
ATOM 790 C C . ILE A 1 102 ? -12.424 0.520 10.748 1.00 94.31 102 ILE A C 1
ATOM 792 O O . ILE A 1 102 ? -11.891 1.627 10.684 1.00 94.31 102 ILE A O 1
ATOM 796 N N . ILE A 1 103 ? -11.941 -0.491 11.458 1.00 94.00 103 ILE A N 1
ATOM 797 C CA . ILE A 1 103 ? -10.691 -0.446 12.210 1.00 94.00 103 ILE A CA 1
ATOM 798 C C . ILE A 1 103 ? -9.696 -1.334 11.470 1.00 94.00 103 ILE A C 1
ATOM 800 O O . ILE A 1 103 ? -9.983 -2.511 11.241 1.00 94.00 103 ILE A O 1
ATOM 804 N N . SER A 1 104 ? -8.564 -0.769 11.057 1.00 92.75 104 SER A N 1
ATOM 805 C CA . SER A 1 104 ? -7.481 -1.473 10.372 1.00 92.75 104 SER A CA 1
ATOM 806 C C . SER A 1 104 ? -6.287 -1.653 11.300 1.00 92.75 104 SER A C 1
ATOM 808 O O . SER A 1 104 ? -5.879 -0.723 11.986 1.00 92.75 104 SER A O 1
ATOM 810 N N . PHE A 1 105 ? -5.716 -2.849 11.291 1.00 91.12 105 PHE A N 1
ATOM 811 C CA . PHE A 1 105 ? -4.523 -3.219 12.034 1.00 91.12 105 PHE A CA 1
ATOM 812 C C . PHE A 1 105 ? -3.450 -3.616 11.033 1.00 91.12 105 PHE A C 1
ATOM 814 O O . PHE A 1 105 ? -3.640 -4.563 10.268 1.00 91.12 105 PHE A O 1
ATOM 821 N N . GLU A 1 106 ? -2.342 -2.894 11.043 1.00 89.94 106 GLU A N 1
ATOM 822 C CA . GLU A 1 106 ? -1.223 -3.057 10.129 1.00 89.94 106 GLU A CA 1
ATOM 823 C C . GLU A 1 106 ? 0.041 -3.350 10.924 1.00 89.94 106 GLU A C 1
ATOM 825 O O . GLU A 1 106 ? 0.440 -2.571 11.785 1.00 89.94 106 GLU A O 1
ATOM 830 N N . GLY A 1 107 ? 0.683 -4.480 10.647 1.00 86.69 107 GLY A N 1
ATOM 831 C CA . GLY A 1 107 ? 1.899 -4.880 11.349 1.00 86.69 107 GLY A CA 1
ATOM 832 C C . GLY A 1 107 ? 2.786 -5.781 10.503 1.00 86.69 107 GLY A C 1
ATOM 833 O O . GLY A 1 107 ? 2.332 -6.400 9.536 1.00 86.69 107 GLY A O 1
ATOM 834 N N . LYS A 1 108 ? 4.059 -5.886 10.896 1.00 83.06 108 LYS A N 1
ATOM 835 C CA . LYS A 1 108 ? 4.995 -6.850 10.306 1.00 83.06 108 LYS A CA 1
ATOM 836 C C . LYS A 1 108 ? 4.524 -8.276 10.570 1.00 83.06 108 LYS A C 1
ATOM 838 O O . LYS A 1 108 ? 4.150 -8.615 11.695 1.00 83.06 108 LYS A O 1
ATOM 843 N N . VAL A 1 109 ? 4.598 -9.133 9.557 1.00 71.62 109 VAL A N 1
ATOM 844 C CA . VAL A 1 109 ? 4.346 -10.567 9.725 1.00 71.62 109 VAL A CA 1
ATOM 845 C C . VAL A 1 109 ? 5.553 -11.200 10.425 1.00 71.62 109 VAL A C 1
ATOM 847 O O . VAL A 1 109 ? 6.540 -11.540 9.784 1.00 71.62 109 VAL A O 1
ATOM 850 N N . LYS A 1 110 ? 5.480 -11.358 11.751 1.00 61.56 110 LYS A N 1
ATOM 851 C CA . LYS A 1 110 ? 6.302 -12.338 12.482 1.00 61.56 110 LYS A CA 1
ATOM 852 C C . LYS A 1 110 ? 5.544 -13.666 12.485 1.00 61.56 110 LYS A C 1
ATOM 854 O O . LYS A 1 110 ? 4.322 -13.642 12.623 1.00 61.56 110 LYS A O 1
ATOM 859 N N . ASP A 1 111 ? 6.256 -14.775 12.291 1.00 48.28 111 ASP A N 1
ATOM 860 C CA . ASP A 1 111 ? 5.713 -16.120 12.062 1.00 48.28 111 ASP A CA 1
ATOM 861 C C . ASP A 1 111 ? 4.371 -16.414 12.755 1.00 48.28 111 ASP A C 1
ATOM 863 O O . ASP A 1 111 ? 4.149 -16.201 13.949 1.00 48.28 111 ASP A O 1
ATOM 867 N N . SER A 1 112 ? 3.454 -16.903 11.932 1.00 46.94 112 SER A N 1
ATOM 868 C CA . SER A 1 112 ? 2.051 -17.166 12.208 1.00 46.94 112 SER A CA 1
ATOM 869 C C . SER A 1 112 ? 1.836 -18.196 13.321 1.00 46.94 112 SER A C 1
ATOM 871 O O . SER A 1 112 ? 2.055 -19.379 13.089 1.00 46.94 112 SER A O 1
ATOM 873 N N . ALA A 1 113 ? 1.311 -17.771 14.477 1.00 38.25 113 ALA A N 1
ATOM 874 C CA . ALA A 1 113 ? 0.392 -18.583 15.297 1.00 38.25 113 ALA A CA 1
ATOM 875 C C . ALA A 1 113 ? -0.238 -17.824 16.479 1.00 38.25 113 ALA A C 1
ATOM 877 O O . ALA A 1 113 ? -1.365 -18.128 16.854 1.00 38.25 113 ALA A O 1
ATOM 878 N N . THR A 1 114 ? 0.433 -16.840 17.078 1.00 42.00 114 THR A N 1
ATOM 879 C CA . THR A 1 114 ? 0.079 -16.412 18.450 1.00 42.00 114 THR A CA 1
ATOM 880 C C . THR A 1 114 ? -0.862 -15.211 18.557 1.00 42.00 114 THR A C 1
ATOM 882 O O . THR A 1 114 ? -1.531 -15.056 19.570 1.00 42.00 114 THR A O 1
ATOM 885 N N . TRP A 1 115 ? -0.979 -14.377 17.523 1.00 43.59 115 TRP A N 1
ATOM 886 C CA . TRP A 1 115 ? -1.792 -13.150 17.599 1.00 43.59 115 TRP A CA 1
ATOM 887 C C . TRP A 1 115 ? -3.271 -13.359 17.246 1.00 43.59 115 TRP A C 1
ATOM 889 O O . TRP A 1 115 ? -4.120 -12.541 17.586 1.00 43.59 115 TRP A O 1
ATOM 899 N N . ILE A 1 116 ? -3.592 -14.453 16.546 1.00 45.50 116 ILE A N 1
ATOM 900 C CA . ILE A 1 116 ? -4.931 -14.698 15.982 1.00 45.50 116 ILE A CA 1
ATOM 901 C C . ILE A 1 116 ? -5.933 -15.141 17.063 1.00 45.50 116 ILE A C 1
ATOM 903 O O . ILE A 1 116 ? -7.135 -14.961 16.888 1.00 45.50 116 ILE A O 1
ATOM 907 N N . SER A 1 117 ? -5.466 -15.667 18.198 1.00 42.34 117 SER A N 1
ATOM 908 C CA . SER A 1 117 ? -6.333 -16.173 19.269 1.00 42.34 117 SER A CA 1
ATOM 909 C C . SER A 1 117 ? -6.784 -15.128 20.293 1.00 42.34 117 SER A C 1
ATOM 911 O O . SER A 1 117 ? -7.706 -15.418 21.044 1.00 42.34 117 SER A O 1
ATOM 913 N N . SER A 1 118 ? -6.184 -13.933 20.339 1.00 40.25 118 SER A N 1
ATOM 914 C CA . SER A 1 118 ? -6.491 -12.945 21.394 1.00 40.25 118 SER A CA 1
ATOM 915 C C . SER A 1 118 ? -7.653 -11.996 21.078 1.00 40.25 118 SER A C 1
ATOM 917 O O . SER A 1 118 ? -8.019 -11.192 21.927 1.00 40.25 118 SER A O 1
ATOM 919 N N . PHE A 1 119 ? -8.241 -12.076 19.881 1.00 43.34 119 PHE A N 1
ATOM 920 C CA . PHE A 1 119 ? -9.337 -11.195 19.446 1.00 43.34 119 PHE A CA 1
ATOM 921 C C . PHE A 1 119 ? -10.659 -11.935 19.181 1.00 43.34 119 PHE A C 1
ATOM 923 O O . PHE A 1 119 ? -11.531 -11.395 18.499 1.00 43.34 119 PHE A O 1
ATOM 930 N N . ARG A 1 120 ? -10.806 -13.169 19.682 1.00 35.28 120 ARG A N 1
ATOM 931 C CA . ARG A 1 120 ? -12.049 -13.944 19.574 1.00 35.28 120 ARG A CA 1
ATOM 932 C C . ARG A 1 120 ? -12.846 -13.916 20.868 1.00 35.28 120 ARG A C 1
ATOM 934 O O . ARG A 1 120 ? -12.209 -14.006 21.937 1.00 35.28 120 ARG A O 1
#

Mean predicted aligned error: 11.38 Å

Foldseek 3Di:
DDDDPPQFPDFADDPVDPGTWTDRPPDTDQDDPDPVSSVVSVVRVVVSCVVVVDDDPADKDKDKDWAQDDPVRVVVVVVVVCVVCVQWDWDWDDPDPNGTIMIMIIHGDDDDDDPPPPPD